Protein AF-A0A3P1SZB7-F1 (afdb_monomer)

Mean predicted aligned error: 4.28 Å

Solvent-accessible surface area (backbone atoms only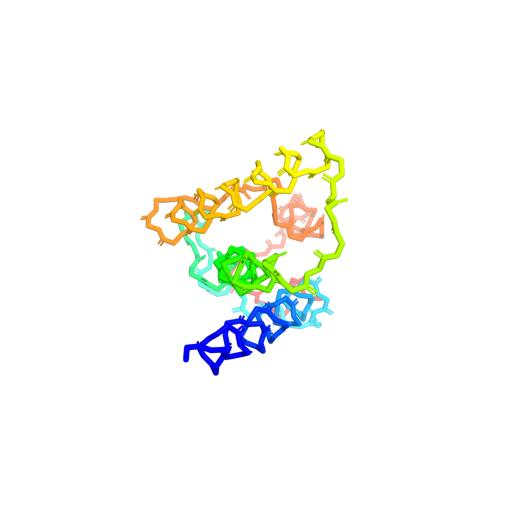 — not comparable to full-atom values): 6283 Å² total; per-residue (Å²): 117,70,68,60,27,52,52,26,35,55,49,10,53,52,25,42,52,50,42,51,45,62,63,66,43,68,58,33,77,54,31,71,66,42,81,84,38,32,28,55,75,77,13,42,24,30,39,17,47,22,41,22,43,56,13,53,60,70,46,48,88,80,46,81,89,72,60,66,70,60,54,51,56,51,50,50,52,29,50,53,21,37,51,48,14,54,36,4,47,73,63,41,38,63,74,88,77,46,49,83,60,56,67,51,42,51,72,72,66,43,63,74,58,41,32,82,75,71,70

Organism: NCBI:txid1750

Nearest PDB structures (foldseek):
  6os0-assembly1_A  TM=6.271E-01  e=8.656E+00  Homo sapiens
  7sk6-assembly1_A  TM=4.393E-01  e=6.955E+00  Homo sapiens

Sequence (119 aa):
MLTIHIVFLLFGIFSLALGRLLHTEPIPRFVPGYRGWSSWILAAPYGGFGVMGMGIIGFMPHLPPLPLPLLQVFALAVIASFLTFFLGFFIWFPRVLLPRWYPRAVKAGVPRHDPLLMG

Secondary structure (DSSP, 8-state):
-HHHHHHHHHHHHHHHHHHHHHHH-SS-TTTTT-SSS--HHHHHHHHHHHHHHHHHHHHGGGSPPPPHHHHHHHHHHHHHHHHHHHHHHHT---GGGS-THHHHHHHTT--TT-HHHH-

Radius of gyration: 16.7 Å; Cα contacts (8 Å, |Δi|>4): 149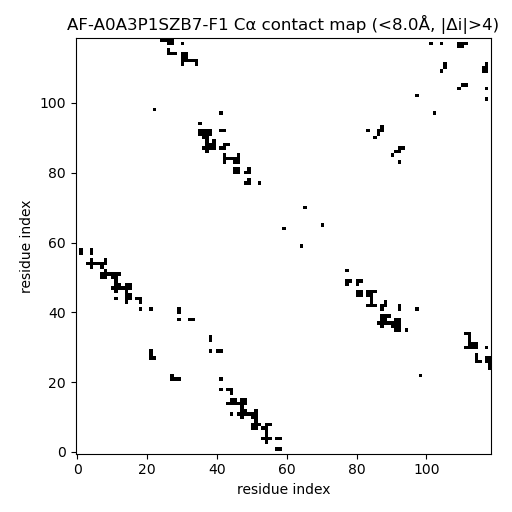; chains: 1; bounding box: 42×24×46 Å

Foldseek 3Di:
DLVQLVVLLVQLVVLLVLLVCCLPPLQNPQQQVCPQKATLSNLSNLVSVLSNLVSVVVCCVVDDDDDPVVVVVSVVSSVVSVVQN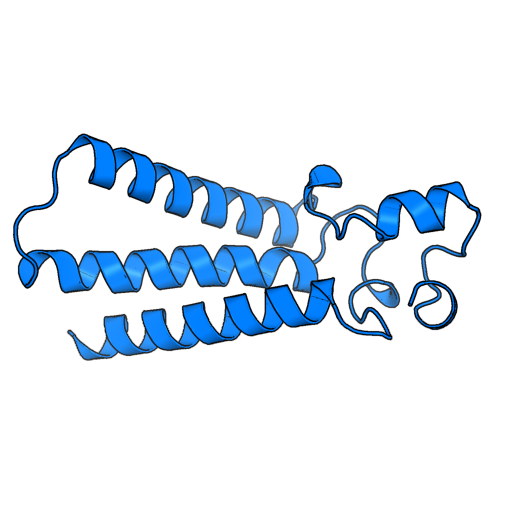VRRHPTGHDPVSHRPQLVVCVVVVNDRNGRNSSD

Structure (mmCIF, N/CA/C/O backbone):
data_AF-A0A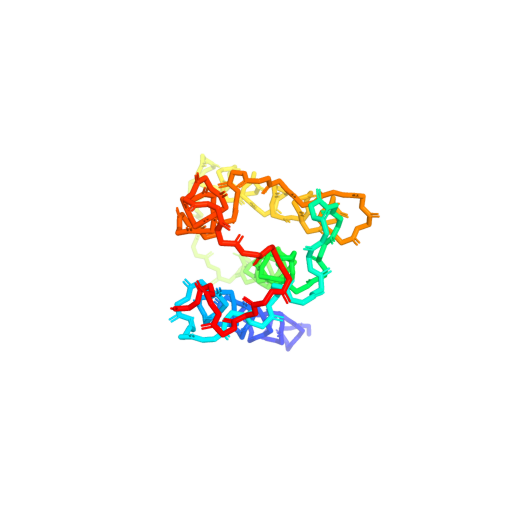3P1SZB7-F1
#
_entry.id   AF-A0A3P1SZB7-F1
#
loop_
_atom_site.group_PDB
_atom_site.id
_atom_site.type_symbol
_atom_site.label_atom_id
_atom_site.label_alt_id
_atom_site.label_comp_id
_atom_site.label_asym_id
_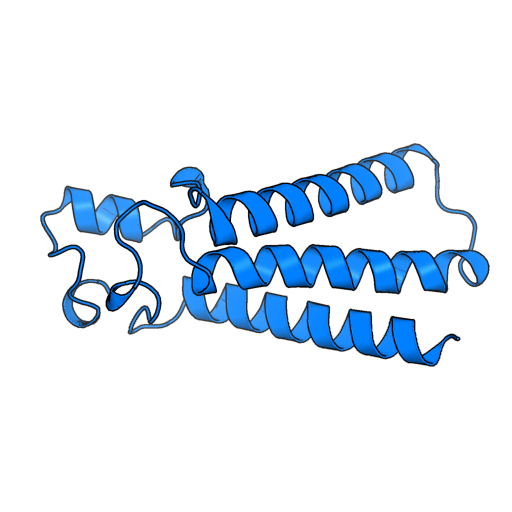atom_site.label_entity_id
_atom_site.label_seq_id
_atom_site.pdbx_PDB_ins_code
_atom_site.Cartn_x
_atom_site.Cartn_y
_atom_site.Cartn_z
_atom_site.occupancy
_atom_site.B_iso_or_equiv
_atom_site.auth_seq_id
_atom_site.auth_comp_id
_atom_site.auth_asym_id
_atom_site.auth_atom_id
_atom_site.pdbx_PDB_model_num
ATOM 1 N N . MET A 1 1 ? 5.871 -13.686 -23.373 1.00 67.62 1 MET A N 1
ATOM 2 C CA . MET A 1 1 ? 6.241 -13.277 -21.998 1.00 67.62 1 MET A CA 1
ATOM 3 C C . MET A 1 1 ? 5.778 -11.864 -21.644 1.00 67.62 1 MET A C 1
ATOM 5 O O . MET A 1 1 ? 5.319 -11.693 -20.530 1.00 67.62 1 MET A O 1
ATOM 9 N N . LEU A 1 2 ? 5.760 -10.887 -22.564 1.00 81.06 2 LEU A N 1
ATOM 10 C CA . LEU A 1 2 ? 5.273 -9.513 -22.305 1.00 81.06 2 LEU A CA 1
ATOM 11 C C . LEU A 1 2 ? 3.872 -9.428 -21.655 1.00 81.06 2 LEU A C 1
ATOM 13 O O . LEU A 1 2 ? 3.632 -8.597 -20.784 1.00 81.06 2 LEU A O 1
ATOM 17 N N . THR A 1 3 ? 2.961 -10.327 -22.032 1.00 86.94 3 THR A N 1
ATOM 18 C CA . THR A 1 3 ? 1.579 -10.372 -21.532 1.00 86.94 3 THR A CA 1
ATOM 19 C C . THR A 1 3 ? 1.491 -10.477 -20.007 1.00 86.94 3 THR A C 1
ATOM 21 O O . THR A 1 3 ? 0.632 -9.833 -19.413 1.00 86.94 3 THR A O 1
ATOM 24 N N . ILE A 1 4 ? 2.391 -11.225 -19.352 1.00 91.44 4 ILE A N 1
ATOM 25 C CA . ILE A 1 4 ? 2.354 -11.378 -17.888 1.00 91.44 4 ILE A CA 1
ATOM 26 C C . ILE A 1 4 ? 2.697 -10.064 -17.175 1.00 91.44 4 ILE A C 1
ATOM 28 O O . ILE A 1 4 ? 2.088 -9.727 -16.164 1.00 91.44 4 ILE A O 1
ATOM 32 N N . HIS A 1 5 ? 3.607 -9.275 -17.749 1.00 91.44 5 HIS A N 1
ATOM 33 C CA . HIS A 1 5 ? 4.003 -7.982 -17.200 1.00 91.44 5 HIS A CA 1
ATOM 34 C C . HIS A 1 5 ? 2.890 -6.945 -17.351 1.00 91.44 5 HIS A C 1
ATOM 36 O O . HIS A 1 5 ? 2.671 -6.157 -16.436 1.00 91.44 5 HIS A O 1
ATOM 42 N N . ILE A 1 6 ? 2.131 -6.991 -18.452 1.00 93.38 6 ILE A N 1
ATOM 43 C CA . ILE A 1 6 ? 0.926 -6.165 -18.626 1.00 93.38 6 ILE A CA 1
ATOM 44 C C . ILE A 1 6 ? -0.106 -6.502 -17.546 1.00 93.38 6 ILE A C 1
ATOM 46 O O . ILE A 1 6 ? -0.635 -5.600 -16.902 1.00 93.38 6 ILE A O 1
ATOM 50 N N . VAL A 1 7 ? -0.356 -7.791 -17.297 1.00 94.81 7 VAL A N 1
ATOM 51 C CA . VAL A 1 7 ? -1.277 -8.228 -16.235 1.00 94.81 7 VAL A CA 1
ATOM 52 C C . VAL A 1 7 ? -0.815 -7.724 -14.866 1.00 94.81 7 VAL A C 1
ATOM 54 O O . VAL A 1 7 ? -1.624 -7.189 -14.111 1.00 94.81 7 VAL A O 1
ATOM 57 N N . PHE A 1 8 ? 0.481 -7.823 -14.559 1.00 95.75 8 PHE A N 1
ATOM 58 C CA . PHE A 1 8 ? 1.045 -7.308 -13.309 1.00 95.75 8 PHE A CA 1
ATOM 59 C C . PHE A 1 8 ? 0.891 -5.791 -13.163 1.00 95.75 8 PHE A C 1
ATOM 61 O O . PHE A 1 8 ? 0.549 -5.319 -12.079 1.00 95.75 8 PHE A O 1
ATOM 68 N N . LEU A 1 9 ? 1.084 -5.028 -14.243 1.00 94.31 9 LEU A N 1
ATOM 69 C CA . LEU A 1 9 ? 0.855 -3.583 -14.238 1.00 94.31 9 LEU A CA 1
ATOM 70 C C . LEU A 1 9 ? -0.612 -3.246 -13.962 1.00 94.31 9 LEU A C 1
ATOM 72 O O . LEU A 1 9 ? -0.894 -2.446 -13.075 1.00 94.31 9 LEU A O 1
ATOM 76 N N . LEU A 1 10 ? -1.544 -3.880 -14.678 1.00 95.31 10 LEU A N 1
ATOM 77 C CA . LEU A 1 10 ? -2.980 -3.642 -14.503 1.00 95.31 10 LEU A CA 1
ATOM 78 C C . LEU A 1 10 ? -3.441 -3.997 -13.086 1.00 95.31 10 LEU A C 1
ATOM 80 O O . LEU A 1 10 ? -4.150 -3.215 -12.452 1.00 95.31 10 LEU A O 1
ATOM 84 N N . PHE A 1 11 ? -2.992 -5.140 -12.566 1.00 94.94 11 PHE A N 1
ATOM 85 C CA . PHE A 1 11 ? -3.277 -5.557 -11.197 1.00 94.94 11 PHE A CA 1
ATOM 86 C C . PHE A 1 11 ? -2.714 -4.567 -10.170 1.00 94.94 11 PHE A C 1
ATOM 88 O O . PHE A 1 11 ? -3.392 -4.203 -9.208 1.00 94.94 11 PHE A O 1
ATOM 95 N N . GLY A 1 12 ? -1.492 -4.083 -10.394 1.00 94.19 12 GLY A N 1
ATOM 96 C CA . GLY A 1 12 ? -0.859 -3.075 -9.556 1.00 94.19 12 GLY A CA 1
ATOM 97 C C . GLY A 1 12 ? -1.620 -1.751 -9.524 1.00 94.19 12 GLY A C 1
ATOM 98 O O . GLY A 1 12 ? -1.910 -1.237 -8.445 1.00 94.19 12 GLY A O 1
ATOM 99 N N . ILE A 1 13 ? -2.015 -1.239 -10.693 1.00 95.19 13 ILE A N 1
ATOM 100 C CA . ILE A 1 13 ? -2.820 -0.015 -10.821 1.00 95.19 13 ILE A CA 1
ATOM 101 C C . ILE A 1 13 ? -4.161 -0.177 -10.098 1.00 95.19 13 ILE A C 1
ATOM 103 O O . ILE A 1 13 ? -4.551 0.697 -9.322 1.00 95.19 13 ILE A O 1
ATOM 107 N N . PHE A 1 14 ? -4.843 -1.307 -10.304 1.00 95.12 14 PHE A N 1
ATOM 108 C CA . PHE A 1 14 ? -6.094 -1.617 -9.614 1.00 95.12 14 PHE A CA 1
ATOM 109 C C . PHE A 1 14 ? -5.919 -1.614 -8.090 1.00 95.12 14 PHE A C 1
ATOM 111 O O . PHE A 1 14 ? -6.699 -0.994 -7.369 1.00 95.12 14 PHE A O 1
ATOM 118 N N . SER A 1 15 ? -4.863 -2.252 -7.590 1.00 94.00 15 SER A N 1
ATOM 119 C CA . SER A 1 15 ? -4.596 -2.334 -6.156 1.00 94.00 15 SER A CA 1
ATOM 120 C C . SER A 1 15 ? -4.235 -0.978 -5.534 1.00 94.00 15 SER A C 1
ATOM 122 O O . SER A 1 15 ? -4.657 -0.667 -4.420 1.00 94.00 15 SER A O 1
ATOM 124 N N . LEU A 1 16 ? -3.522 -0.114 -6.264 1.00 92.38 16 LEU A N 1
ATOM 125 C CA . LEU A 1 16 ? -3.267 1.266 -5.839 1.00 92.38 16 LEU A CA 1
ATOM 126 C C . LEU A 1 16 ? -4.551 2.100 -5.801 1.00 92.38 16 LEU A C 1
ATOM 128 O O . LEU A 1 16 ? -4.754 2.869 -4.859 1.00 92.38 16 LEU A O 1
ATOM 132 N N . ALA A 1 17 ? -5.435 1.931 -6.787 1.00 93.00 17 ALA A N 1
ATOM 133 C CA . ALA A 1 17 ? -6.747 2.571 -6.789 1.00 93.00 17 ALA A CA 1
ATOM 134 C C . ALA A 1 17 ? -7.589 2.113 -5.588 1.00 93.00 17 ALA A C 1
ATOM 136 O O . ALA A 1 17 ? -8.170 2.952 -4.898 1.00 93.00 17 ALA A O 1
ATOM 137 N N . LEU A 1 18 ? -7.578 0.812 -5.277 1.00 91.00 18 LEU A N 1
ATOM 138 C CA . LEU A 1 18 ? -8.207 0.259 -4.078 1.00 91.00 18 LEU A CA 1
ATOM 139 C C . LEU A 1 18 ? -7.595 0.849 -2.801 1.00 91.00 18 LEU A C 1
ATOM 141 O O . LEU A 1 18 ? -8.320 1.249 -1.896 1.00 91.00 18 LEU A O 1
ATOM 145 N N . GLY A 1 19 ? -6.268 0.967 -2.734 1.00 91.56 19 GLY A N 1
ATOM 146 C CA . GLY A 1 19 ? -5.581 1.594 -1.609 1.00 91.56 19 GLY A CA 1
ATOM 147 C C . GLY A 1 19 ? -6.006 3.038 -1.397 1.00 91.56 19 GLY A C 1
ATOM 148 O O . GLY A 1 19 ? -6.328 3.419 -0.273 1.00 91.56 19 GLY A O 1
ATOM 149 N N . ARG A 1 20 ? -6.076 3.827 -2.472 1.00 90.75 20 ARG A N 1
ATOM 150 C CA . ARG A 1 20 ? -6.575 5.203 -2.413 1.00 90.75 20 ARG A CA 1
ATOM 151 C C . ARG A 1 20 ? -8.014 5.243 -1.909 1.00 90.75 20 A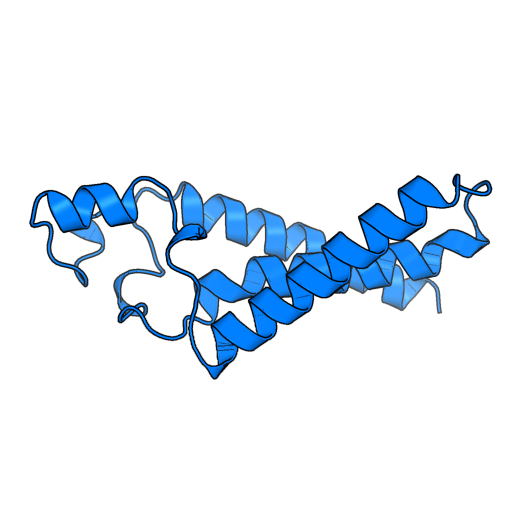RG A C 1
ATOM 153 O O . ARG A 1 20 ? -8.288 5.997 -0.983 1.00 90.75 20 ARG A O 1
ATOM 160 N N . LEU A 1 21 ? -8.884 4.401 -2.466 1.00 90.25 21 LEU A N 1
ATOM 161 C CA . LEU A 1 21 ? -10.281 4.283 -2.059 1.00 90.25 21 LEU A CA 1
ATOM 162 C C . LEU A 1 21 ? -10.393 4.002 -0.551 1.00 90.25 21 LEU A C 1
ATOM 164 O O . LEU A 1 21 ? -11.050 4.755 0.154 1.00 90.25 21 LEU A O 1
ATOM 168 N N . LEU A 1 22 ? -9.653 3.023 -0.024 1.00 88.06 22 LEU A N 1
ATOM 169 C CA . LEU A 1 22 ? -9.644 2.685 1.408 1.00 88.06 22 LEU A CA 1
ATOM 170 C C . LEU A 1 22 ? -9.200 3.837 2.323 1.00 88.06 22 LEU A C 1
ATOM 172 O O . LEU A 1 22 ? -9.569 3.870 3.496 1.00 88.06 22 LEU A O 1
ATOM 176 N N . HIS A 1 23 ? -8.392 4.767 1.809 1.00 86.88 23 HIS A N 1
ATOM 177 C CA . HIS A 1 23 ? -7.924 5.929 2.565 1.00 86.88 23 HIS A CA 1
ATOM 178 C C . HIS A 1 23 ? -8.885 7.122 2.499 1.00 86.88 23 HIS A C 1
ATOM 180 O O . HIS A 1 23 ? -8.789 8.006 3.354 1.00 86.88 23 HIS A O 1
ATOM 186 N N . THR A 1 24 ? -9.779 7.157 1.507 1.00 87.12 24 THR A N 1
ATOM 187 C CA . THR A 1 24 ? -10.676 8.291 1.231 1.00 87.12 24 THR A CA 1
ATOM 188 C C . THR A 1 24 ? -12.164 7.957 1.317 1.00 87.12 24 THR A C 1
ATOM 190 O O . THR A 1 24 ? -12.980 8.860 1.171 1.00 87.12 24 THR A O 1
ATOM 193 N N . GLU A 1 25 ? -12.541 6.689 1.486 1.00 87.25 25 GLU A N 1
ATOM 194 C CA . GLU A 1 25 ? -13.945 6.282 1.558 1.00 87.25 25 GLU A CA 1
ATOM 195 C C . GLU A 1 25 ? -14.655 6.899 2.774 1.00 87.25 25 GLU A C 1
ATOM 197 O O . GLU A 1 25 ? -14.101 6.845 3.873 1.00 87.25 25 GLU A O 1
ATOM 202 N N . PRO A 1 26 ? -15.900 7.399 2.610 1.00 84.88 26 PRO A N 1
ATOM 203 C CA . PRO A 1 26 ? -16.702 7.924 3.718 1.00 84.88 26 PRO A CA 1
ATOM 204 C C . PRO A 1 26 ? -17.122 6.858 4.724 1.00 84.88 26 PRO A C 1
ATOM 206 O O . PRO A 1 26 ? -17.583 7.187 5.798 1.00 84.88 26 PRO A O 1
ATOM 209 N N . ILE A 1 27 ? -17.062 5.576 4.362 1.00 88.25 27 ILE A N 1
ATOM 210 C CA . ILE A 1 27 ? -17.340 4.470 5.278 1.00 88.25 27 ILE A CA 1
ATOM 211 C C . ILE A 1 27 ? -16.162 3.507 5.151 1.00 88.25 27 ILE A C 1
ATOM 213 O O . ILE A 1 27 ? -16.093 2.740 4.185 1.00 88.25 27 ILE A O 1
ATOM 217 N N . PRO A 1 28 ? -15.194 3.554 6.076 1.00 88.62 28 PRO A N 1
ATOM 218 C CA . PRO A 1 28 ? -13.937 2.840 5.926 1.00 88.62 28 PRO A CA 1
ATOM 219 C C . PRO A 1 28 ? -14.121 1.329 6.117 1.00 88.62 28 PRO A C 1
ATOM 221 O O . PRO A 1 28 ? -14.210 0.811 7.231 1.00 88.62 28 PRO A O 1
ATOM 224 N N . ARG A 1 29 ? -14.108 0.584 5.008 1.00 89.62 29 ARG A N 1
ATOM 225 C CA . ARG A 1 29 ? -14.387 -0.867 4.982 1.00 89.62 29 ARG A CA 1
ATOM 226 C C . ARG A 1 29 ? -13.402 -1.733 5.762 1.00 89.62 29 ARG A C 1
ATOM 228 O O . ARG A 1 29 ? -13.722 -2.870 6.096 1.00 89.62 29 ARG A O 1
ATOM 235 N N . PHE A 1 30 ? -12.197 -1.238 6.041 1.00 90.50 30 PHE A N 1
ATOM 236 C CA . PHE A 1 30 ? -11.206 -1.999 6.805 1.00 90.50 30 PHE A CA 1
ATOM 237 C C . PHE A 1 30 ? -11.469 -1.969 8.320 1.00 90.50 30 PHE A C 1
ATOM 239 O O . PHE A 1 30 ? -10.943 -2.823 9.031 1.00 90.50 30 PHE A O 1
ATOM 246 N N . VAL A 1 31 ? -12.267 -1.018 8.822 1.00 91.38 31 VAL A N 1
ATOM 247 C CA . VAL A 1 31 ? -12.502 -0.796 10.262 1.00 91.38 31 VAL A CA 1
ATOM 248 C C . VAL A 1 31 ? -13.128 -2.007 10.969 1.00 91.38 31 VAL A C 1
ATOM 250 O O . VAL A 1 31 ? -12.604 -2.406 12.011 1.00 91.38 31 VAL A O 1
ATOM 253 N N . PRO A 1 32 ? -14.156 -2.679 10.412 1.00 89.50 32 PRO A N 1
ATOM 254 C CA . PRO A 1 32 ? -14.711 -3.883 11.033 1.00 89.50 32 PRO A CA 1
ATOM 255 C C . PRO A 1 32 ? -13.690 -5.026 11.147 1.00 89.50 32 PRO A C 1
ATOM 257 O O . PRO A 1 32 ? -13.729 -5.814 12.090 1.00 89.50 32 PRO A O 1
ATOM 260 N N . GLY A 1 33 ? -12.763 -5.118 10.186 1.00 87.56 33 GLY A N 1
ATOM 261 C CA . GLY A 1 33 ? -11.769 -6.191 10.110 1.00 87.56 33 GLY A CA 1
ATOM 262 C C . GLY A 1 33 ? -10.456 -5.900 10.841 1.00 87.56 33 GLY A C 1
ATOM 263 O O . GLY A 1 33 ? -9.717 -6.829 11.162 1.00 87.56 33 GLY A O 1
ATOM 264 N N . TYR A 1 34 ? -10.139 -4.634 11.122 1.00 90.38 34 TYR A N 1
ATOM 265 C CA . TYR A 1 34 ? -8.852 -4.251 11.693 1.00 90.38 34 TYR A CA 1
ATOM 266 C C . TYR A 1 34 ? -8.889 -4.198 13.223 1.00 90.38 34 TYR A C 1
ATOM 268 O O . TYR A 1 34 ? -9.435 -3.284 13.833 1.00 90.38 34 TYR A O 1
ATOM 276 N N . ARG A 1 35 ? -8.222 -5.162 13.866 1.00 87.31 35 ARG A N 1
ATOM 277 C CA . ARG A 1 35 ? -8.099 -5.253 15.337 1.00 87.31 35 ARG A CA 1
ATOM 278 C C . ARG A 1 35 ? -6.803 -4.654 15.893 1.00 87.31 35 ARG A C 1
ATOM 280 O O . ARG A 1 35 ? -6.447 -4.887 17.043 1.00 87.31 35 ARG A O 1
ATOM 287 N N . GLY A 1 36 ? -6.068 -3.891 15.081 1.00 86.56 36 GLY A N 1
ATOM 288 C CA . GLY A 1 36 ? -4.735 -3.392 15.444 1.00 86.56 36 GLY A CA 1
ATOM 289 C C . GLY A 1 36 ? -3.598 -4.404 15.248 1.00 86.56 36 GLY A C 1
ATOM 290 O O . GLY A 1 36 ? -2.491 -4.144 15.718 1.00 86.56 36 GLY A O 1
ATOM 291 N N . TRP A 1 37 ? -3.886 -5.527 14.583 1.00 89.00 37 TRP A N 1
ATOM 292 C CA . TRP A 1 37 ? -2.958 -6.604 14.214 1.00 89.00 37 TRP A CA 1
ATOM 293 C C . TRP A 1 37 ? -2.786 -6.643 12.686 1.00 89.00 37 TRP A C 1
ATOM 295 O O . TRP A 1 37 ? -2.519 -5.598 12.095 1.00 89.00 37 TRP A O 1
ATOM 305 N N . SER A 1 38 ? -2.908 -7.793 12.028 1.00 92.12 38 SER A N 1
ATOM 306 C CA . SER A 1 38 ? -2.899 -7.904 10.571 1.00 92.12 38 SER A CA 1
ATOM 307 C C . SER A 1 38 ? -4.204 -7.389 9.950 1.00 92.12 38 SER A C 1
ATOM 309 O O . SER A 1 38 ? -5.264 -7.351 10.580 1.00 92.12 38 SER A O 1
ATOM 311 N N . SER A 1 39 ? -4.119 -6.946 8.697 1.00 92.25 39 SER A N 1
ATOM 312 C CA . SER A 1 39 ? -5.277 -6.636 7.859 1.00 92.25 39 SER A CA 1
ATOM 313 C C . SER A 1 39 ? -4.901 -6.818 6.403 1.00 92.25 39 SER A C 1
ATOM 315 O O . SER A 1 39 ? -4.112 -6.053 5.844 1.00 92.25 39 SER A O 1
ATOM 317 N N . TRP A 1 40 ? -5.508 -7.822 5.776 1.00 91.00 40 TRP A N 1
ATOM 318 C CA . TRP A 1 40 ? -5.289 -8.114 4.365 1.00 91.00 40 TRP A CA 1
ATOM 319 C C . 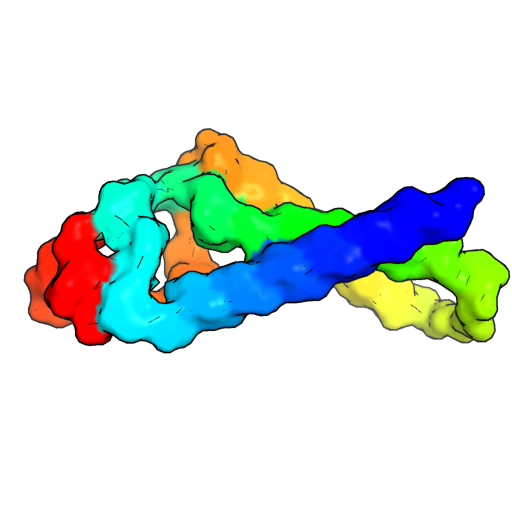TRP A 1 40 ? -5.749 -6.956 3.466 1.00 91.00 40 TRP A C 1
ATOM 321 O O . TRP A 1 40 ? -5.082 -6.652 2.483 1.00 91.00 40 TRP A O 1
ATOM 331 N N . ILE A 1 41 ? -6.833 -6.264 3.841 1.00 91.88 41 ILE A N 1
ATOM 332 C CA . ILE A 1 41 ? -7.388 -5.121 3.100 1.00 91.88 41 ILE A CA 1
ATOM 333 C C . ILE A 1 41 ? -6.390 -3.958 3.077 1.00 91.88 41 ILE A C 1
ATOM 335 O O . ILE A 1 41 ? -6.146 -3.374 2.026 1.00 91.88 41 ILE A O 1
ATOM 339 N N . LEU A 1 42 ? -5.786 -3.639 4.227 1.00 93.19 42 LEU A N 1
ATOM 340 C CA . LEU A 1 42 ? -4.795 -2.562 4.337 1.00 93.19 42 LEU 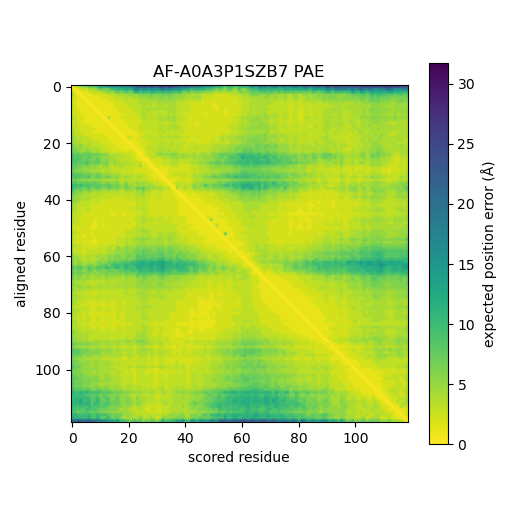A CA 1
ATOM 341 C C . LEU A 1 42 ? -3.451 -2.939 3.704 1.00 93.19 42 LEU A C 1
ATOM 343 O O . LEU A 1 42 ? -2.749 -2.072 3.191 1.00 93.19 42 LEU A O 1
ATOM 347 N N . ALA A 1 43 ? -3.095 -4.225 3.723 1.00 95.06 43 ALA A N 1
ATOM 348 C CA . ALA A 1 43 ? -1.865 -4.723 3.123 1.00 95.06 43 ALA A CA 1
ATOM 349 C C . ALA A 1 43 ? -1.937 -4.791 1.586 1.00 95.06 43 ALA A C 1
ATOM 351 O O . ALA A 1 43 ? -0.938 -4.518 0.921 1.00 95.06 43 ALA A O 1
ATOM 352 N N . ALA A 1 44 ? -3.098 -5.128 1.011 1.00 94.31 44 ALA A N 1
ATOM 353 C CA . ALA A 1 44 ? -3.274 -5.398 -0.421 1.00 94.31 44 ALA A CA 1
ATOM 354 C C . ALA A 1 44 ? -2.682 -4.335 -1.378 1.00 94.31 44 ALA A C 1
ATOM 356 O O . ALA A 1 44 ? -1.998 -4.740 -2.327 1.00 94.31 44 ALA A O 1
ATOM 357 N N . PRO A 1 45 ? -2.829 -3.014 -1.135 1.00 95.12 45 PRO A N 1
ATOM 358 C CA . PRO A 1 45 ? -2.227 -1.972 -1.973 1.00 95.12 45 PRO A CA 1
ATOM 359 C C . PRO A 1 45 ? -0.703 -2.085 -2.095 1.00 95.12 45 PRO A C 1
ATOM 361 O O . PRO A 1 45 ? -0.150 -1.889 -3.176 1.00 95.12 45 PRO A O 1
ATOM 364 N N . TYR A 1 46 ? -0.020 -2.467 -1.012 1.00 95.56 46 TYR A N 1
ATOM 365 C CA . TYR A 1 46 ? 1.431 -2.668 -0.998 1.00 95.56 46 TYR A CA 1
ATOM 366 C C . TYR A 1 46 ? 1.833 -3.930 -1.773 1.00 95.56 46 TYR A C 1
ATOM 368 O O . TYR A 1 46 ? 2.827 -3.934 -2.500 1.00 95.56 46 TYR A O 1
ATOM 376 N N . GLY A 1 47 ? 1.036 -4.997 -1.696 1.00 95.75 47 GLY A N 1
ATOM 377 C CA . GLY A 1 47 ? 1.275 -6.194 -2.509 1.00 95.75 47 GLY A CA 1
ATOM 378 C C . GLY A 1 47 ? 1.122 -5.878 -3.993 1.00 95.75 47 GLY A C 1
ATOM 379 O O . GLY A 1 47 ? 1.972 -6.232 -4.806 1.00 95.75 47 GLY A O 1
ATOM 380 N N . GLY A 1 48 ? 0.083 -5.114 -4.332 1.00 95.94 48 GLY A N 1
ATOM 381 C CA . GLY A 1 48 ? -0.156 -4.640 -5.688 1.00 95.94 48 GLY A CA 1
ATOM 382 C C . GLY A 1 48 ? 0.947 -3.734 -6.224 1.00 95.94 48 GLY A C 1
ATOM 383 O O . GLY A 1 48 ? 1.383 -3.941 -7.351 1.00 95.94 48 GLY A O 1
ATOM 384 N N . PHE A 1 49 ? 1.457 -2.787 -5.431 1.00 95.94 49 PHE A N 1
ATOM 385 C CA . PHE A 1 49 ? 2.604 -1.965 -5.836 1.00 95.94 49 PHE A CA 1
ATOM 386 C C . PHE A 1 49 ? 3.861 -2.814 -6.083 1.00 95.94 49 PHE A C 1
ATOM 388 O O . PHE A 1 49 ? 4.557 -2.607 -7.076 1.00 95.94 49 PHE A O 1
ATOM 395 N N . GLY A 1 50 ? 4.120 -3.815 -5.235 1.00 96.31 50 GLY A N 1
ATOM 396 C CA . GLY A 1 50 ? 5.214 -4.767 -5.444 1.00 96.31 50 GLY A CA 1
ATOM 397 C C . GLY A 1 50 ? 5.066 -5.543 -6.759 1.00 96.31 50 GLY A C 1
ATOM 398 O O . GLY A 1 50 ? 6.004 -5.608 -7.556 1.00 96.31 50 GLY A O 1
ATOM 399 N N . VAL A 1 51 ? 3.866 -6.067 -7.035 1.00 96.19 51 VAL A N 1
ATOM 400 C CA . VAL A 1 51 ? 3.541 -6.763 -8.294 1.00 96.19 51 VAL A CA 1
ATOM 401 C C . VAL A 1 51 ? 3.670 -5.827 -9.499 1.00 96.19 51 VAL A C 1
ATOM 403 O O . VAL A 1 51 ? 4.262 -6.213 -10.506 1.00 96.19 51 VAL A O 1
ATOM 406 N N . MET A 1 52 ? 3.210 -4.577 -9.387 1.00 95.81 52 MET A N 1
ATOM 407 C CA . MET A 1 52 ? 3.412 -3.547 -10.411 1.00 95.81 52 MET A CA 1
ATOM 408 C C . MET A 1 52 ? 4.898 -3.382 -10.728 1.00 95.81 52 MET A C 1
ATOM 410 O O . MET A 1 52 ? 5.281 -3.326 -11.895 1.00 95.81 52 MET A O 1
ATOM 414 N N . GLY A 1 53 ? 5.736 -3.366 -9.688 1.00 94.81 53 GLY A N 1
ATOM 415 C CA . GLY A 1 53 ? 7.185 -3.297 -9.811 1.00 94.81 53 GLY A CA 1
ATOM 416 C C . GLY A 1 53 ? 7.771 -4.441 -10.639 1.00 94.81 53 GLY A C 1
ATOM 417 O O . GLY A 1 53 ? 8.570 -4.197 -11.539 1.00 94.81 53 GLY A O 1
ATOM 418 N N . MET A 1 54 ? 7.308 -5.674 -10.416 1.00 92.75 54 MET A N 1
ATOM 419 C CA . MET A 1 54 ? 7.691 -6.844 -11.223 1.00 92.75 54 MET A CA 1
ATOM 420 C C . MET A 1 54 ? 7.237 -6.722 -12.685 1.00 92.75 54 MET A C 1
ATOM 422 O O . MET A 1 54 ? 7.929 -7.176 -13.599 1.00 92.75 54 MET A O 1
ATOM 426 N N . GLY A 1 55 ? 6.086 -6.086 -12.921 1.00 93.19 55 GLY A N 1
ATOM 427 C CA . GLY A 1 55 ? 5.641 -5.694 -14.257 1.00 93.19 55 GLY A CA 1
ATOM 428 C C . GLY A 1 55 ? 6.651 -4.762 -14.929 1.00 93.19 55 GLY A C 1
ATOM 429 O O . GLY A 1 55 ? 7.159 -5.090 -15.996 1.00 93.19 55 GLY A O 1
ATOM 430 N N . ILE A 1 56 ? 7.005 -3.654 -14.270 1.00 92.00 56 ILE A N 1
ATOM 431 C CA . ILE A 1 56 ? 7.963 -2.648 -14.770 1.00 92.00 56 ILE A CA 1
ATOM 432 C C . ILE A 1 56 ? 9.335 -3.268 -15.066 1.00 92.00 56 ILE A C 1
ATOM 434 O O . ILE A 1 56 ? 9.909 -2.989 -16.117 1.00 92.00 56 ILE A O 1
ATOM 438 N N . ILE A 1 57 ? 9.845 -4.137 -14.186 1.00 90.00 57 ILE A N 1
ATOM 439 C CA . ILE A 1 57 ? 11.131 -4.830 -14.385 1.00 90.00 57 ILE A CA 1
ATOM 440 C C . ILE A 1 57 ? 11.132 -5.622 -15.698 1.00 90.00 57 ILE A C 1
ATOM 442 O O . ILE A 1 57 ? 12.111 -5.580 -16.438 1.00 90.00 57 ILE A O 1
ATOM 446 N N . GLY A 1 58 ? 10.024 -6.281 -16.041 1.00 88.31 58 GLY A N 1
ATOM 447 C CA . GLY A 1 58 ? 9.898 -7.002 -17.309 1.00 88.31 58 GLY A CA 1
ATOM 448 C C . GLY A 1 58 ? 9.949 -6.122 -18.557 1.00 88.31 58 GLY A C 1
ATOM 449 O O . GLY A 1 58 ? 10.281 -6.614 -19.632 1.00 88.31 58 GLY A O 1
ATOM 450 N N . PHE A 1 59 ? 9.655 -4.826 -18.427 1.00 88.44 59 PHE A N 1
ATOM 451 C CA . PHE A 1 59 ? 9.770 -3.855 -19.516 1.00 88.44 59 PHE A CA 1
ATOM 452 C C . PHE A 1 59 ? 11.146 -3.183 -19.592 1.00 88.44 59 PHE A C 1
ATOM 454 O O . PHE A 1 59 ? 11.450 -2.583 -20.619 1.00 88.44 59 PHE A O 1
ATOM 461 N N . MET A 1 60 ? 11.998 -3.302 -18.565 1.00 87.19 60 MET A N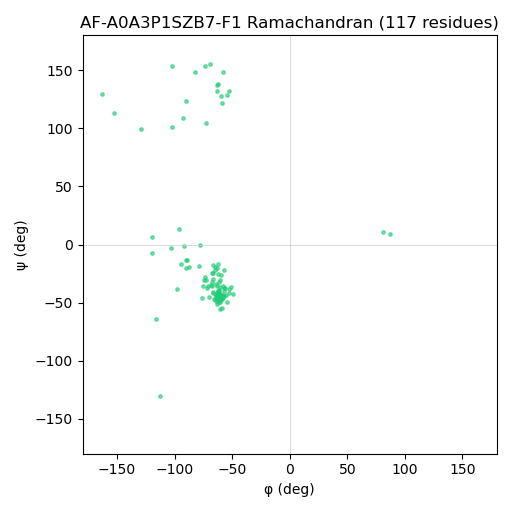 1
ATOM 462 C CA . MET A 1 60 ? 13.334 -2.685 -18.552 1.00 87.19 60 MET A CA 1
ATOM 463 C C . MET A 1 60 ? 14.202 -3.015 -19.778 1.00 87.19 60 MET A C 1
ATOM 465 O O . MET A 1 60 ? 14.850 -2.093 -20.265 1.00 87.19 60 MET A O 1
ATOM 469 N N . PRO A 1 61 ? 14.197 -4.242 -20.346 1.00 87.31 61 PRO A N 1
ATOM 470 C CA . PRO A 1 61 ? 14.960 -4.542 -21.563 1.00 87.31 61 PRO A CA 1
ATOM 471 C C . PRO A 1 61 ? 14.530 -3.742 -22.804 1.00 87.31 61 PRO A C 1
ATOM 473 O O . PRO A 1 61 ? 15.265 -3.696 -23.785 1.00 87.31 61 PRO A O 1
ATOM 476 N N . HIS A 1 62 ? 13.337 -3.142 -22.783 1.00 88.44 62 HIS A N 1
ATOM 477 C CA . HIS A 1 62 ? 12.767 -2.365 -23.887 1.00 88.44 62 HIS A CA 1
ATOM 478 C C . HIS A 1 62 ? 12.857 -0.848 -23.665 1.00 88.44 62 HIS A C 1
ATOM 480 O O . HIS A 1 62 ? 12.437 -0.076 -24.526 1.00 88.44 62 HIS A O 1
ATOM 486 N N . LEU A 1 63 ? 13.363 -0.419 -22.509 1.00 85.38 63 LEU A N 1
ATOM 487 C CA . LEU A 1 63 ? 13.492 0.983 -22.130 1.00 85.38 63 LEU A CA 1
ATOM 488 C C . LEU A 1 63 ? 14.946 1.447 -22.303 1.00 85.38 63 LEU A C 1
ATOM 490 O O . LEU A 1 63 ? 15.869 0.635 -22.205 1.00 85.38 63 LEU A O 1
ATOM 494 N N . PRO A 1 64 ? 15.183 2.750 -22.540 1.00 88.69 64 PRO A N 1
ATOM 495 C CA . PRO A 1 64 ? 16.534 3.293 -22.489 1.00 88.69 64 PRO A CA 1
ATOM 496 C C . PRO A 1 64 ? 17.157 3.049 -21.102 1.00 88.69 64 PRO A C 1
ATOM 498 O O . PRO A 1 64 ? 16.436 3.039 -20.097 1.00 88.69 64 PRO A O 1
ATOM 501 N N . PRO A 1 65 ? 18.487 2.861 -21.025 1.00 87.69 65 PRO A N 1
ATOM 502 C CA . PRO A 1 65 ? 19.163 2.559 -19.771 1.00 87.69 65 PRO A CA 1
ATOM 503 C C . PRO A 1 65 ? 18.920 3.670 -18.746 1.00 87.69 65 PRO A C 1
ATOM 505 O O . PRO A 1 65 ? 19.234 4.838 -18.973 1.00 87.69 65 PRO A O 1
ATOM 508 N N . LEU A 1 66 ? 18.346 3.287 -17.606 1.00 87.62 66 LEU A N 1
ATOM 509 C CA . LEU A 1 66 ? 18.107 4.185 -16.482 1.00 87.62 66 LEU A CA 1
ATOM 510 C C . LEU A 1 66 ? 19.379 4.322 -15.630 1.00 87.62 66 LEU A C 1
ATOM 512 O O . LEU A 1 66 ? 20.141 3.360 -15.500 1.00 87.62 66 LEU A O 1
ATOM 516 N N . PRO A 1 67 ? 19.609 5.486 -14.999 1.00 92.94 67 PRO A N 1
ATOM 517 C CA . PRO A 1 67 ? 20.744 5.671 -14.106 1.00 92.94 67 PRO A CA 1
ATOM 518 C C . PRO A 1 67 ? 20.651 4.728 -12.896 1.00 92.94 67 PRO A C 1
ATOM 520 O O . PRO A 1 67 ? 19.589 4.576 -12.287 1.00 92.94 67 PRO A O 1
ATOM 523 N N . LEU A 1 68 ? 21.780 4.126 -12.511 1.00 92.00 68 LEU A N 1
ATOM 524 C CA . LEU A 1 68 ? 21.849 3.120 -11.442 1.00 92.00 68 LEU A CA 1
ATOM 525 C C . LEU A 1 68 ? 21.212 3.561 -10.104 1.00 92.00 68 LEU A C 1
ATOM 527 O O . LEU A 1 68 ? 20.481 2.756 -9.524 1.00 92.00 68 LEU A O 1
ATOM 531 N N . PRO A 1 69 ? 21.390 4.808 -9.617 1.00 94.75 69 PRO A N 1
ATOM 532 C CA . PRO A 1 69 ? 20.746 5.245 -8.377 1.00 94.75 69 PRO A CA 1
ATOM 533 C C . PRO A 1 69 ? 19.215 5.182 -8.437 1.00 94.75 69 PRO A C 1
ATOM 535 O O . PRO A 1 69 ? 18.570 4.810 -7.460 1.00 94.75 69 PRO A O 1
ATOM 538 N N . LEU A 1 70 ? 18.619 5.487 -9.595 1.00 92.31 70 LEU A N 1
ATOM 539 C CA . LEU A 1 70 ? 17.168 5.423 -9.777 1.00 92.31 70 LEU A CA 1
ATOM 540 C C . LEU A 1 70 ? 16.667 3.978 -9.694 1.00 92.31 70 LEU A C 1
ATOM 542 O O . LEU A 1 70 ? 15.657 3.711 -9.044 1.00 92.31 70 LEU A O 1
ATOM 546 N N . LEU A 1 71 ? 17.403 3.042 -10.300 1.00 91.56 71 LEU A N 1
ATOM 547 C CA . LEU A 1 71 ? 17.101 1.612 -10.230 1.00 91.56 71 LEU A CA 1
ATOM 548 C C . LEU A 1 71 ? 17.188 1.082 -8.794 1.00 91.56 71 LEU A C 1
ATOM 550 O O . LEU A 1 71 ? 16.333 0.302 -8.380 1.00 91.56 71 LEU A O 1
ATOM 554 N N . GLN A 1 72 ? 18.177 1.531 -8.016 1.00 92.94 72 GLN A N 1
ATOM 555 C CA . GLN A 1 72 ? 18.327 1.147 -6.610 1.00 92.94 72 GLN A CA 1
ATOM 556 C C . GLN A 1 72 ? 17.169 1.659 -5.749 1.00 92.94 72 GLN A C 1
ATOM 558 O O . GLN A 1 72 ? 16.579 0.885 -4.997 1.00 92.94 72 GLN A O 1
ATOM 563 N N . VAL A 1 73 ? 16.798 2.937 -5.885 1.00 95.50 73 VAL A N 1
ATOM 564 C CA . VAL A 1 73 ? 15.653 3.518 -5.162 1.00 95.50 73 VAL A CA 1
ATOM 565 C C . VAL A 1 73 ? 14.360 2.787 -5.520 1.00 95.50 73 VAL A C 1
ATOM 567 O O . VAL A 1 73 ? 13.573 2.444 -4.638 1.00 95.50 73 VAL A O 1
ATOM 570 N N . PHE A 1 74 ? 14.161 2.495 -6.805 1.00 94.38 74 PHE A N 1
ATOM 571 C CA . PHE A 1 74 ? 13.011 1.732 -7.271 1.00 94.38 74 PHE A CA 1
ATOM 572 C C . PHE A 1 74 ? 12.979 0.315 -6.678 1.00 94.38 74 PHE A C 1
ATOM 574 O O . PHE A 1 74 ? 11.955 -0.097 -6.133 1.00 94.38 74 PHE A O 1
ATOM 581 N N . ALA A 1 75 ? 14.099 -0.411 -6.712 1.00 93.38 75 ALA A N 1
ATOM 582 C CA . ALA A 1 75 ? 14.199 -1.749 -6.137 1.00 93.38 75 ALA A CA 1
ATOM 583 C C . ALA A 1 75 ? 13.901 -1.748 -4.629 1.00 93.38 75 ALA A C 1
ATOM 585 O O . ALA A 1 75 ? 13.133 -2.584 -4.152 1.00 93.38 75 ALA A O 1
ATOM 586 N N . LEU A 1 76 ? 14.437 -0.774 -3.885 1.00 96.69 76 LEU A N 1
ATOM 587 C CA . LEU A 1 76 ? 14.150 -0.605 -2.460 1.00 96.69 76 LEU A CA 1
ATOM 588 C C . LEU A 1 76 ? 12.661 -0.358 -2.203 1.00 96.69 76 LEU A C 1
ATOM 590 O O . LEU A 1 76 ? 12.100 -0.963 -1.291 1.00 96.69 76 LEU A O 1
ATOM 594 N N . ALA A 1 77 ? 12.006 0.474 -3.016 1.00 95.38 77 ALA A N 1
ATOM 595 C CA . ALA A 1 77 ? 10.572 0.722 -2.897 1.00 95.38 77 ALA A CA 1
ATOM 596 C C . ALA A 1 77 ? 9.748 -0.557 -3.129 1.00 95.38 77 ALA A C 1
ATOM 598 O O . ALA A 1 77 ? 8.837 -0.847 -2.355 1.00 95.38 77 ALA A O 1
ATOM 599 N N . VAL A 1 78 ? 10.090 -1.356 -4.147 1.00 95.94 78 VAL A N 1
ATOM 600 C CA . VAL A 1 78 ? 9.420 -2.637 -4.440 1.00 95.94 78 VAL A CA 1
ATOM 601 C C . VAL A 1 78 ? 9.607 -3.634 -3.293 1.00 95.94 78 VAL A C 1
ATOM 603 O O . VAL A 1 78 ? 8.632 -4.226 -2.828 1.00 95.94 78 VAL A O 1
ATOM 606 N N . ILE A 1 79 ? 10.836 -3.782 -2.789 1.00 96.50 79 ILE A N 1
ATOM 607 C CA . ILE A 1 79 ? 11.149 -4.673 -1.661 1.00 96.50 79 ILE A CA 1
ATOM 608 C C . ILE A 1 79 ? 10.395 -4.233 -0.403 1.00 96.50 79 ILE A C 1
ATOM 610 O O . ILE A 1 79 ? 9.717 -5.048 0.221 1.00 96.50 79 ILE A O 1
ATOM 614 N N . ALA A 1 80 ? 10.459 -2.947 -0.046 1.00 96.38 80 ALA A N 1
ATOM 615 C CA . ALA A 1 80 ? 9.750 -2.403 1.110 1.00 96.38 80 ALA A CA 1
ATOM 616 C C . ALA A 1 80 ? 8.235 -2.626 1.002 1.00 96.38 80 ALA A C 1
ATOM 618 O O . ALA A 1 80 ? 7.572 -2.925 1.999 1.00 96.38 80 ALA A O 1
ATOM 619 N N . SER A 1 81 ? 7.690 -2.542 -0.211 1.00 96.31 81 SER A N 1
ATOM 620 C CA . SER A 1 81 ? 6.282 -2.805 -0.479 1.00 96.31 81 SER A CA 1
ATOM 621 C C . SER A 1 81 ? 5.897 -4.264 -0.245 1.00 96.31 81 SER A C 1
ATOM 623 O O . SER A 1 81 ? 4.914 -4.532 0.445 1.00 96.31 81 SER A O 1
ATOM 625 N N . PHE A 1 82 ? 6.685 -5.221 -0.744 1.00 96.50 82 PHE A N 1
ATOM 626 C CA . PHE A 1 82 ? 6.454 -6.640 -0.463 1.00 96.50 82 PHE A CA 1
ATOM 627 C C . PHE A 1 82 ? 6.605 -6.962 1.023 1.00 96.50 82 PHE A C 1
ATOM 629 O O . PHE A 1 82 ? 5.755 -7.652 1.580 1.00 96.50 82 PHE A O 1
ATOM 636 N N . LEU A 1 83 ? 7.629 -6.423 1.691 1.00 96.69 83 LEU A N 1
ATOM 637 C CA . LEU A 1 83 ? 7.800 -6.591 3.135 1.00 96.69 83 LEU A CA 1
ATOM 638 C C . LEU A 1 83 ? 6.585 -6.067 3.902 1.00 96.69 83 LEU A C 1
ATOM 640 O O . LEU A 1 83 ? 6.060 -6.762 4.767 1.00 96.69 83 LEU A O 1
ATOM 644 N N . THR A 1 84 ? 6.092 -4.881 3.544 1.00 95.88 84 THR A N 1
ATOM 645 C CA . THR A 1 84 ? 4.893 -4.293 4.155 1.00 95.88 84 THR A CA 1
ATOM 646 C C . THR A 1 84 ? 3.652 -5.144 3.892 1.00 95.88 84 THR A C 1
ATOM 648 O O . THR A 1 84 ? 2.853 -5.355 4.802 1.00 95.88 84 THR A O 1
ATOM 651 N N . PHE A 1 85 ? 3.499 -5.667 2.672 1.00 96.56 85 PHE A N 1
ATOM 652 C CA . PHE A 1 85 ? 2.408 -6.569 2.314 1.00 96.56 85 PHE A CA 1
ATOM 653 C C . PHE A 1 85 ? 2.432 -7.846 3.152 1.00 96.56 85 PHE A C 1
ATOM 655 O O . PHE A 1 85 ? 1.447 -8.150 3.817 1.00 96.56 85 PHE A O 1
ATOM 662 N N . PHE A 1 86 ? 3.552 -8.569 3.163 1.00 96.50 86 PHE A N 1
ATOM 663 C CA . PHE A 1 86 ? 3.676 -9.828 3.895 1.00 96.50 86 PHE A CA 1
ATOM 664 C C . PHE A 1 86 ? 3.529 -9.624 5.402 1.00 96.50 86 PHE A C 1
ATOM 666 O O . PHE A 1 86 ? 2.787 -10.360 6.053 1.00 96.50 86 PHE A O 1
ATOM 673 N N . LEU A 1 87 ? 4.162 -8.584 5.950 1.00 95.62 87 LEU A N 1
ATOM 674 C CA . LEU A 1 87 ? 4.030 -8.229 7.358 1.00 95.62 87 LEU A CA 1
ATOM 675 C C . LEU A 1 87 ? 2.570 -7.901 7.700 1.00 95.62 87 LEU A C 1
ATOM 677 O O . LEU A 1 87 ? 2.020 -8.473 8.637 1.00 95.62 87 LEU A O 1
ATOM 681 N N . GLY A 1 88 ? 1.922 -7.045 6.907 1.00 94.19 88 GLY A N 1
ATOM 682 C CA . GLY A 1 88 ? 0.543 -6.608 7.112 1.00 94.19 88 GLY A CA 1
ATOM 683 C C . GLY A 1 88 ? -0.507 -7.697 6.913 1.00 94.19 88 GLY A C 1
ATOM 684 O O . GLY A 1 88 ? -1.536 -7.684 7.589 1.00 94.19 88 GLY A O 1
ATOM 685 N N . PHE A 1 89 ? -0.245 -8.639 6.010 1.00 93.88 89 PHE A N 1
ATOM 686 C CA . PHE A 1 89 ? -1.132 -9.756 5.714 1.00 93.88 89 PHE A CA 1
ATOM 687 C C . PHE A 1 89 ? -1.058 -10.835 6.801 1.00 93.88 89 PHE A C 1
ATOM 689 O O . PHE A 1 89 ? -2.097 -11.292 7.271 1.00 93.88 89 PHE A O 1
ATOM 696 N N . PHE A 1 90 ? 0.151 -11.215 7.233 1.00 92.62 90 PHE A N 1
ATOM 697 C CA . PHE A 1 90 ? 0.346 -12.367 8.120 1.00 92.62 90 PHE A CA 1
ATOM 698 C C . PHE A 1 90 ? 0.496 -12.017 9.602 1.00 92.62 90 PHE A C 1
ATOM 700 O O . PHE A 1 90 ? -0.009 -12.753 10.445 1.00 92.62 90 PHE A O 1
ATOM 707 N N . ILE A 1 91 ? 1.190 -10.927 9.939 1.00 93.31 91 ILE A N 1
ATOM 708 C CA . ILE A 1 91 ? 1.666 -10.684 11.310 1.00 93.31 91 ILE A CA 1
ATOM 709 C C . ILE A 1 91 ? 1.009 -9.437 11.903 1.00 93.31 91 ILE A C 1
ATOM 711 O O . ILE A 1 91 ? 0.268 -9.513 12.881 1.00 93.31 91 ILE A O 1
ATOM 715 N N . TRP A 1 92 ? 1.281 -8.271 11.322 1.00 93.94 92 TRP A N 1
ATOM 716 C CA . TRP A 1 92 ? 0.903 -6.977 11.873 1.00 93.94 92 TRP A CA 1
ATOM 717 C C . TRP A 1 92 ? 0.971 -5.878 10.814 1.00 93.94 92 TRP A C 1
ATOM 719 O O . TRP A 1 92 ? 1.989 -5.703 10.153 1.00 93.94 92 TRP A O 1
ATOM 729 N N . PHE A 1 93 ? -0.090 -5.085 10.673 1.00 92.38 93 PHE A N 1
ATOM 730 C CA . PHE A 1 93 ? -0.066 -3.921 9.795 1.00 92.38 93 PHE A CA 1
ATOM 731 C C . PHE A 1 93 ? 0.409 -2.669 10.554 1.00 92.38 93 PHE A C 1
ATOM 733 O O . PHE A 1 93 ? -0.224 -2.291 11.554 1.00 92.38 93 PHE A O 1
ATOM 740 N N . PRO A 1 94 ? 1.478 -1.988 10.089 1.00 89.88 94 PRO A N 1
ATOM 741 C CA . PRO A 1 94 ? 2.034 -0.838 10.784 1.00 89.88 94 PRO A CA 1
ATOM 742 C C . PRO A 1 94 ? 1.040 0.308 10.952 1.00 89.88 94 PRO A C 1
ATOM 744 O O . PRO A 1 94 ? 0.487 0.827 9.986 1.00 89.88 94 PRO A O 1
ATOM 747 N N . ARG A 1 95 ? 0.876 0.791 12.189 1.00 88.81 95 ARG A N 1
ATOM 748 C CA . ARG A 1 95 ? -0.056 1.897 12.485 1.00 88.81 95 ARG A CA 1
ATOM 749 C C . ARG A 1 95 ? 0.301 3.212 11.789 1.00 88.81 95 ARG A C 1
ATOM 751 O O . ARG A 1 95 ? -0.583 4.027 11.559 1.00 88.81 95 ARG A O 1
ATOM 758 N N . VAL A 1 96 ? 1.575 3.417 11.455 1.00 89.56 96 VAL A N 1
ATOM 759 C CA . VAL A 1 96 ? 2.059 4.613 10.738 1.00 89.56 96 VAL A CA 1
ATOM 760 C C . VAL A 1 96 ? 1.514 4.674 9.306 1.00 89.56 96 VAL A C 1
ATOM 762 O O . VAL A 1 96 ? 1.394 5.757 8.742 1.00 89.56 96 VAL A O 1
ATOM 765 N N . LEU A 1 97 ? 1.153 3.521 8.741 1.00 91.38 97 LEU A N 1
ATOM 766 C CA . LEU A 1 97 ? 0.613 3.386 7.390 1.00 91.38 97 LEU A CA 1
ATOM 767 C C . LEU A 1 97 ? -0.918 3.440 7.346 1.00 91.38 97 LEU A C 1
ATOM 769 O O . LEU A 1 97 ? -1.504 3.344 6.274 1.00 91.38 97 LEU A O 1
ATOM 773 N N . LEU A 1 98 ? -1.580 3.575 8.499 1.00 91.44 98 LEU A N 1
ATOM 774 C CA . LEU A 1 98 ? -3.023 3.776 8.538 1.00 91.44 98 LEU A CA 1
ATOM 775 C C . LEU A 1 98 ? -3.390 5.160 7.990 1.00 91.44 98 LEU A C 1
ATOM 777 O O . LEU A 1 98 ? -2.599 6.106 8.102 1.00 91.44 98 LEU A O 1
ATOM 781 N N . PRO A 1 99 ? -4.627 5.329 7.492 1.00 89.50 99 PRO A N 1
ATOM 782 C CA . PRO A 1 99 ? -5.132 6.647 7.161 1.00 89.50 99 PRO A CA 1
ATOM 783 C C . PRO A 1 99 ? -4.973 7.601 8.348 1.00 89.50 99 PRO A C 1
ATOM 785 O O . PRO A 1 99 ? -5.338 7.278 9.479 1.00 89.50 99 PRO A O 1
ATOM 788 N N . ARG A 1 100 ? -4.446 8.807 8.102 1.00 88.69 100 ARG A N 1
ATOM 789 C CA . ARG A 1 100 ? -4.110 9.781 9.163 1.00 88.69 100 ARG A CA 1
ATOM 790 C C . ARG A 1 100 ? -5.295 10.157 10.058 1.00 88.69 100 ARG A C 1
ATOM 792 O O . ARG A 1 100 ? -5.096 10.686 11.150 1.00 88.69 100 ARG A O 1
ATOM 799 N N . TRP A 1 101 ? -6.526 9.985 9.585 1.00 89.19 101 TRP A N 1
ATOM 800 C CA . TRP A 1 101 ? -7.740 10.223 10.366 1.00 89.19 101 TRP A CA 1
ATOM 801 C C . TRP A 1 101 ? -7.998 9.115 11.404 1.00 89.19 101 TRP A C 1
ATOM 803 O O . TRP A 1 101 ? -8.461 9.431 12.494 1.00 89.19 101 TRP A O 1
ATOM 813 N N . TYR A 1 102 ? -7.601 7.861 11.152 1.00 90.06 102 TYR A N 1
ATOM 814 C CA . TYR A 1 102 ? -7.927 6.723 12.022 1.00 90.06 102 TYR A CA 1
ATOM 815 C C . TYR A 1 102 ? -7.321 6.853 13.432 1.00 90.06 102 TYR A C 1
ATOM 817 O O . TYR A 1 102 ? -8.071 6.805 14.409 1.00 90.06 102 TYR A O 1
ATOM 825 N N . PRO A 1 103 ? -6.007 7.123 13.609 1.00 89.06 103 PRO A N 1
ATOM 826 C CA . PRO A 1 103 ? -5.452 7.344 14.946 1.00 89.06 103 PRO A CA 1
ATOM 827 C C . PRO A 1 103 ? -6.077 8.546 15.670 1.00 89.06 103 PRO A C 1
ATOM 829 O O . PRO A 1 103 ? -6.172 8.538 16.897 1.00 89.06 103 PRO A O 1
ATOM 832 N N . ARG A 1 104 ? -6.513 9.574 14.924 1.00 89.62 104 ARG A N 1
ATOM 833 C CA . ARG A 1 104 ? -7.171 10.765 15.483 1.00 89.62 104 ARG A CA 1
ATOM 834 C C . ARG A 1 104 ? -8.571 10.436 16.005 1.00 89.62 104 ARG A C 1
ATOM 836 O O . ARG A 1 104 ? -8.873 10.813 17.131 1.00 89.62 104 ARG A O 1
ATOM 843 N N . ALA A 1 105 ? -9.364 9.679 15.248 1.00 90.62 105 ALA A N 1
ATOM 844 C CA . ALA A 1 105 ? -10.688 9.213 15.662 1.00 90.62 105 ALA A CA 1
ATOM 845 C C . ALA A 1 105 ? -10.609 8.337 16.922 1.00 90.62 105 ALA A C 1
ATOM 847 O O . ALA A 1 105 ? -11.308 8.578 17.904 1.00 90.62 105 ALA A O 1
ATOM 848 N N . VAL A 1 106 ? -9.666 7.389 16.953 1.00 90.12 106 VAL A N 1
ATOM 849 C CA . VAL A 1 106 ? -9.445 6.542 18.135 1.00 90.12 106 VAL A CA 1
ATOM 850 C C . VAL A 1 106 ? -9.039 7.368 19.358 1.00 90.12 106 VAL A C 1
ATOM 852 O O . VAL A 1 106 ? -9.497 7.089 20.463 1.00 90.12 106 VAL A O 1
ATOM 855 N N . LYS A 1 107 ? -8.200 8.397 19.182 1.00 91.06 107 LYS A N 1
ATOM 856 C CA . LYS A 1 107 ? -7.814 9.306 20.273 1.00 91.06 107 LYS A CA 1
ATOM 857 C C . LYS A 1 107 ? -8.991 10.152 20.776 1.00 91.06 107 LYS A C 1
ATOM 859 O O . LYS A 1 107 ? -9.012 10.494 21.952 1.00 91.06 107 LYS A O 1
ATOM 864 N N . ALA A 1 108 ? -9.962 10.456 19.916 1.00 91.69 108 ALA A N 1
ATOM 865 C CA . ALA A 1 108 ? -11.195 11.155 20.274 1.00 91.69 108 ALA A CA 1
ATOM 866 C C . ALA A 1 108 ? -12.241 10.252 20.964 1.00 91.69 108 ALA A C 1
ATOM 868 O O . ALA A 1 108 ? -13.311 10.732 21.322 1.00 91.69 108 ALA A O 1
ATOM 869 N N . GLY A 1 109 ? -11.947 8.960 21.159 1.00 91.69 109 GLY A N 1
ATOM 870 C CA . GLY A 1 109 ? -12.851 8.012 21.816 1.00 91.69 109 GLY A CA 1
ATOM 871 C C . GLY A 1 109 ? -13.859 7.338 20.882 1.00 91.69 109 GLY A C 1
ATOM 872 O O . GLY A 1 109 ? -14.737 6.627 21.364 1.00 91.69 109 GLY A O 1
ATOM 873 N N . VAL A 1 110 ? -13.729 7.511 19.562 1.00 90.69 110 VAL A N 1
ATOM 874 C CA . VAL A 1 110 ? -14.600 6.844 18.584 1.00 90.69 110 VAL A CA 1
ATOM 875 C C . VAL A 1 110 ? -14.422 5.318 18.672 1.00 90.69 110 VAL A C 1
ATOM 877 O O . VAL A 1 110 ? -13.277 4.838 18.673 1.00 90.69 110 VAL A O 1
ATOM 880 N N . PRO A 1 111 ? -15.516 4.531 18.724 1.00 89.44 111 PRO A N 1
ATOM 881 C CA . PRO A 1 111 ? -15.447 3.074 18.757 1.00 89.44 111 PRO A CA 1
ATOM 882 C C . PRO A 1 111 ? -14.633 2.491 17.597 1.00 89.44 111 PRO A C 1
ATOM 884 O O . PRO A 1 111 ? -14.876 2.777 16.429 1.00 89.44 111 PRO A O 1
ATOM 887 N N . ARG A 1 112 ? -13.668 1.619 17.921 1.00 85.12 112 ARG A N 1
ATOM 888 C CA . ARG A 1 112 ? -12.673 1.090 16.965 1.00 85.12 112 ARG A CA 1
ATOM 889 C C . ARG A 1 112 ? -13.231 0.216 15.845 1.00 85.12 112 ARG A C 1
ATOM 891 O O . ARG A 1 112 ? -12.531 -0.008 14.867 1.00 85.12 112 ARG A O 1
ATOM 898 N N . HIS A 1 113 ? -14.434 -0.310 16.025 1.00 87.00 113 HIS A N 1
ATOM 899 C CA . HIS A 1 113 ? -15.040 -1.303 15.140 1.00 87.00 113 HIS A CA 1
ATOM 900 C C . HIS A 1 113 ? -16.342 -0.819 14.506 1.00 87.00 113 HIS A C 1
ATOM 902 O O . HIS A 1 113 ? -17.000 -1.600 13.826 1.00 87.00 113 HIS A O 1
ATOM 908 N N . ASP A 1 114 ? -16.697 0.451 14.710 1.00 87.12 114 ASP A N 1
ATOM 909 C CA . ASP A 1 114 ? -17.881 1.049 14.111 1.00 87.12 114 ASP A CA 1
ATOM 910 C C . ASP A 1 114 ? -17.475 1.917 12.907 1.00 87.12 114 ASP A C 1
ATOM 912 O O . ASP A 1 114 ? -16.978 3.032 13.090 1.00 87.12 114 ASP A O 1
ATOM 916 N N . PRO A 1 115 ? -17.636 1.420 11.667 1.00 87.56 115 PRO A N 1
ATOM 917 C CA . PRO A 1 115 ? -17.263 2.176 10.479 1.00 87.56 115 PRO A CA 1
ATOM 918 C C . PRO A 1 115 ? -18.148 3.410 10.264 1.00 87.56 115 PRO A C 1
ATOM 920 O O . PRO A 1 115 ? -17.685 4.352 9.632 1.00 87.56 115 PRO A O 1
ATOM 923 N N . LEU A 1 116 ? -19.380 3.440 10.788 1.00 87.38 116 LEU A N 1
ATOM 924 C CA . LEU A 1 116 ? -20.287 4.581 10.622 1.00 87.38 116 LEU A CA 1
ATOM 925 C C . LEU A 1 116 ? -19.866 5.777 11.480 1.00 87.38 116 LEU A C 1
ATOM 927 O O . LEU A 1 116 ? -20.133 6.914 11.112 1.00 87.38 116 LEU A O 1
ATOM 931 N N . LEU A 1 117 ? -19.194 5.524 12.606 1.00 85.31 117 LEU A N 1
ATOM 932 C CA . LEU A 1 117 ? -18.670 6.573 13.485 1.00 85.31 117 LEU A CA 1
ATOM 933 C C . LEU A 1 117 ? -17.250 7.020 13.106 1.00 85.31 117 LEU A C 1
ATOM 935 O O . LEU A 1 117 ? -16.760 8.019 13.628 1.00 85.31 117 LEU A O 1
ATOM 939 N N . MET A 1 118 ? -16.569 6.256 12.247 1.00 84.12 118 MET A N 1
ATOM 940 C CA . MET A 1 118 ? -15.179 6.493 11.839 1.00 84.12 118 MET A CA 1
ATOM 941 C C . MET A 1 118 ? -15.015 7.289 10.544 1.00 84.12 118 MET A C 1
ATOM 943 O O . MET A 1 118 ? -13.899 7.737 10.267 1.00 84.12 118 MET A O 1
ATOM 947 N N . GLY A 1 119 ? -16.073 7.383 9.746 1.00 70.69 119 GLY A N 1
ATOM 948 C CA . GLY A 1 119 ? -16.085 8.033 8.441 1.00 70.69 119 GLY A CA 1
ATOM 949 C C . GLY A 1 119 ? -16.492 9.496 8.457 1.00 70.69 119 GLY A C 1
ATOM 950 O O . GLY A 1 119 ? -17.173 9.912 9.419 1.00 70.69 119 GLY A O 1
#

pLDDT: mean 91.15, std 4.46, range [67.62, 96.69]